Protein AF-A0A7W0LN72-F1 (afdb_monomer_lite)

Radius of gyration: 15.33 Å; chains: 1; bounding box: 41×27×36 Å

Sequence (151 aa):
MDETSARDAVAANPHWYHSIEVAPGVVTPGQVDLRPTAGRLLPARMELVRALDVGTFDGFWAFEMERRGAEVVAIDVPALGAAEWPPVSRARLEAQAAEWDMELGRGFGIASALLGSEVDRVESDVYELSAEALSGPVAVAFSGAILLHLR

Secondary structure (DSSP, 8-state):
--HHHHHHHHHTSS--SB--EEETTEE---SB--HHHHHHHS-S--TT-EEEEES-TT-HHHHHHHHTT-EEEEEE-SSGGGS---TTTHHHHHHHHHHTT--TTHHHHHHHHHHT---EEEE--GGG--TTTTTS--SEEEESSGGGG--

Foldseek 3Di:
DDPVVLQVLLVVQLAAQEFDCLDVVDTRPHPDYCPVVCPVPDDQAQAPFEEEEEQQFLNRNVVSNVVRHYAYEYEHAQFPVPFQDDPVCVVVVVVVCVVSVPGGPSNNVSSCVSNVHPHHYARDDPVRDDLVSRVHDGPYYDYDPRVVRDD

Structure (mmCIF, N/CA/C/O backbone):
data_AF-A0A7W0LN72-F1
#
_entry.id   AF-A0A7W0LN72-F1
#
loop_
_atom_site.group_PDB
_atom_site.id
_atom_site.type_symbol
_atom_site.label_atom_id
_atom_site.label_alt_id
_atom_site.label_comp_id
_atom_site.label_asym_id
_atom_site.label_entity_id
_atom_site.label_seq_id
_atom_site.pdbx_PDB_ins_code
_atom_site.Cartn_x
_atom_site.Cartn_y
_atom_site.Cartn_z
_atom_site.occupancy
_atom_site.B_iso_or_equiv
_atom_site.auth_seq_id
_atom_site.auth_comp_id
_atom_site.auth_asym_id
_atom_site.auth_atom_id
_atom_site.pdbx_PDB_model_num
ATOM 1 N N . MET A 1 1 ? -18.356 7.379 -9.476 1.00 67.38 1 MET A N 1
ATOM 2 C CA . MET A 1 1 ? -17.568 6.860 -10.609 1.00 67.38 1 MET A CA 1
ATOM 3 C C . MET A 1 1 ? -18.322 5.676 -11.193 1.00 67.38 1 MET A C 1
ATOM 5 O O . MET A 1 1 ? -18.947 4.971 -10.408 1.00 67.38 1 MET A O 1
ATOM 9 N N . ASP A 1 2 ? -18.374 5.514 -12.515 1.00 81.56 2 ASP A N 1
ATOM 10 C CA . ASP A 1 2 ? -19.023 4.347 -13.135 1.00 81.56 2 ASP A CA 1
ATOM 11 C C . ASP A 1 2 ? -18.027 3.182 -13.305 1.00 81.56 2 ASP A C 1
ATOM 13 O O . ASP A 1 2 ? -16.822 3.351 -13.131 1.00 81.56 2 ASP A O 1
ATOM 17 N N . GLU A 1 3 ? -18.519 1.973 -13.583 1.00 81.25 3 GLU A N 1
ATOM 18 C CA . GLU A 1 3 ? -17.675 0.769 -13.645 1.00 81.25 3 GLU A CA 1
ATOM 19 C C . GLU A 1 3 ? -16.607 0.844 -14.752 1.00 81.25 3 GLU A C 1
ATOM 21 O O . GLU A 1 3 ? -15.468 0.422 -14.550 1.00 81.25 3 GLU A O 1
ATOM 26 N N . THR A 1 4 ? -16.960 1.400 -15.915 1.00 83.94 4 THR A N 1
ATOM 27 C CA . THR A 1 4 ? -16.054 1.530 -17.063 1.00 83.94 4 THR A CA 1
ATOM 28 C C . THR A 1 4 ? -14.873 2.436 -16.727 1.00 83.94 4 THR A C 1
ATOM 30 O O . THR A 1 4 ? -13.729 2.042 -16.932 1.00 83.94 4 THR A O 1
ATOM 33 N N . SER A 1 5 ? -15.128 3.596 -16.114 1.00 91.50 5 SER A N 1
ATOM 34 C CA . SER A 1 5 ? -14.063 4.514 -15.691 1.00 91.50 5 SER A CA 1
ATOM 35 C C . SER A 1 5 ? -13.136 3.911 -14.630 1.00 91.50 5 SER A C 1
ATOM 37 O O . SER A 1 5 ? -11.928 4.143 -14.679 1.00 91.50 5 SER A O 1
ATOM 39 N N . ALA A 1 6 ? -13.656 3.075 -13.724 1.00 94.25 6 ALA A N 1
ATOM 40 C CA . ALA A 1 6 ? -12.819 2.347 -12.770 1.00 94.25 6 ALA A CA 1
ATOM 41 C C . ALA A 1 6 ? -11.910 1.317 -13.464 1.00 94.25 6 ALA A C 1
ATOM 43 O O . ALA A 1 6 ? -10.727 1.218 -13.141 1.00 94.25 6 ALA A O 1
ATOM 44 N N . ARG A 1 7 ? -12.430 0.568 -14.446 1.00 96.38 7 ARG A N 1
ATOM 45 C CA . ARG A 1 7 ? -11.636 -0.404 -15.219 1.00 96.38 7 ARG A CA 1
ATOM 46 C C . ARG A 1 7 ? -10.550 0.273 -16.055 1.00 96.38 7 ARG A C 1
ATOM 48 O O . ARG A 1 7 ? -9.428 -0.229 -16.088 1.00 96.38 7 ARG A O 1
ATOM 55 N N . ASP A 1 8 ? -10.858 1.413 -16.665 1.00 96.62 8 ASP A N 1
ATOM 56 C CA . ASP A 1 8 ? -9.890 2.194 -17.440 1.00 96.62 8 ASP A CA 1
ATOM 57 C C . ASP A 1 8 ? -8.760 2.731 -16.548 1.00 96.62 8 ASP A C 1
ATOM 59 O O . ASP A 1 8 ? -7.586 2.639 -16.908 1.00 96.62 8 ASP A O 1
ATOM 63 N N . ALA A 1 9 ? -9.089 3.218 -15.346 1.00 97.31 9 ALA A N 1
ATOM 64 C CA . ALA A 1 9 ? -8.090 3.645 -14.368 1.00 97.31 9 ALA A CA 1
ATOM 65 C C . ALA A 1 9 ? -7.197 2.479 -13.911 1.00 97.31 9 ALA A C 1
ATOM 67 O O . ALA A 1 9 ? -5.978 2.623 -13.855 1.00 97.31 9 ALA A O 1
ATOM 68 N N . VAL A 1 10 ? -7.776 1.301 -13.649 1.00 97.94 10 VAL A N 1
ATOM 69 C CA . VAL A 1 10 ? -7.008 0.089 -13.311 1.00 97.94 10 VAL A CA 1
ATOM 70 C C . VAL A 1 10 ? -6.050 -0.303 -14.440 1.00 97.94 10 VAL A C 1
ATOM 72 O O . VAL A 1 10 ? -4.910 -0.677 -14.162 1.00 97.94 10 VAL A O 1
ATOM 75 N N . ALA A 1 11 ? -6.480 -0.186 -15.700 1.00 97.12 11 ALA A N 1
ATOM 76 C CA . ALA A 1 11 ? -5.662 -0.500 -16.871 1.00 97.12 11 ALA A CA 1
ATOM 77 C C . ALA A 1 11 ? -4.500 0.488 -17.100 1.00 97.12 11 ALA A C 1
ATOM 79 O O . ALA A 1 11 ? -3.545 0.145 -17.794 1.00 97.12 11 ALA A O 1
ATOM 80 N N . ALA A 1 12 ? -4.548 1.687 -16.507 1.00 96.38 12 ALA A N 1
ATOM 81 C CA . ALA A 1 12 ? -3.464 2.668 -16.588 1.00 96.38 12 ALA A CA 1
ATOM 82 C C . ALA A 1 12 ? -2.216 2.264 -15.778 1.00 96.38 12 ALA A C 1
ATOM 84 O O . ALA A 1 12 ? -1.132 2.805 -16.007 1.00 96.38 12 ALA A O 1
ATOM 85 N N . ASN A 1 13 ? -2.344 1.310 -14.850 1.00 97.25 13 ASN A N 1
ATOM 86 C CA . ASN A 1 13 ? -1.203 0.693 -14.185 1.00 97.25 13 ASN A CA 1
ATOM 87 C C . ASN A 1 13 ? -0.880 -0.662 -14.846 1.00 97.25 13 ASN A C 1
ATOM 89 O O . ASN A 1 13 ? -1.654 -1.610 -14.689 1.00 97.25 13 ASN A O 1
ATOM 93 N N . PRO A 1 14 ? 0.248 -0.780 -15.573 1.00 95.44 14 PRO A N 1
ATOM 94 C CA . PRO A 1 14 ? 0.592 -1.989 -16.320 1.00 95.44 14 PRO A CA 1
ATOM 95 C C . PRO A 1 14 ? 0.927 -3.175 -15.410 1.00 95.44 14 PRO A C 1
ATOM 97 O O . PRO A 1 14 ? 0.803 -4.324 -15.837 1.00 95.44 14 PRO A O 1
ATOM 100 N N . HIS A 1 15 ? 1.312 -2.914 -14.156 1.00 95.56 15 HIS A N 1
ATOM 101 C CA . HIS A 1 15 ? 1.675 -3.948 -13.200 1.00 95.56 15 HIS A CA 1
ATOM 102 C C . HIS A 1 15 ? 1.031 -3.726 -11.829 1.00 95.56 15 HIS A C 1
ATOM 104 O O . HIS A 1 15 ? 1.411 -2.824 -11.086 1.00 95.56 15 HIS A O 1
ATOM 110 N N . TRP A 1 16 ? 0.151 -4.646 -11.435 1.00 97.50 16 TRP A N 1
ATOM 111 C CA . TRP A 1 16 ? -0.395 -4.735 -10.081 1.00 97.50 16 TRP A CA 1
ATOM 112 C C . TRP A 1 16 ? 0.250 -5.893 -9.316 1.00 97.50 16 TRP A C 1
ATOM 114 O O . TRP A 1 16 ? 0.266 -7.034 -9.780 1.00 97.50 16 TRP A O 1
ATOM 124 N N . TYR A 1 17 ? 0.745 -5.623 -8.115 1.00 95.44 17 TYR A N 1
ATOM 125 C CA . TYR A 1 17 ? 1.192 -6.651 -7.181 1.00 95.44 17 TYR A CA 1
ATOM 126 C C . TYR A 1 17 ? 0.031 -7.163 -6.325 1.00 95.44 17 TYR A C 1
ATOM 128 O O . TYR A 1 17 ? -0.142 -8.373 -6.194 1.00 95.44 17 TYR A O 1
ATOM 136 N N . HIS A 1 18 ? -0.813 -6.273 -5.802 1.00 97.50 18 HIS A N 1
ATOM 137 C CA . HIS A 1 18 ? -1.950 -6.640 -4.959 1.00 97.50 18 HIS A CA 1
ATOM 138 C C . HIS A 1 18 ? -3.269 -6.699 -5.733 1.00 97.50 18 HIS A C 1
ATOM 140 O O . HIS A 1 18 ? -3.583 -5.807 -6.521 1.00 97.50 18 HIS A O 1
ATOM 146 N N . SER A 1 19 ? -4.076 -7.730 -5.464 1.00 98.50 19 SER A N 1
ATOM 147 C CA . SER A 1 19 ? -5.497 -7.752 -5.834 1.00 98.50 19 SER A CA 1
ATOM 148 C C . SER A 1 19 ? -6.308 -6.938 -4.821 1.00 98.50 19 SER A C 1
ATOM 150 O O . SER A 1 19 ? -6.434 -7.327 -3.659 1.00 98.50 19 SER A O 1
ATOM 152 N N . ILE A 1 20 ? -6.876 -5.821 -5.267 1.00 98.44 20 ILE A N 1
ATOM 153 C CA . ILE A 1 20 ? -7.644 -4.860 -4.471 1.00 98.44 20 ILE A CA 1
ATOM 154 C C . ILE A 1 20 ? -8.989 -4.664 -5.168 1.00 98.44 20 ILE A C 1
ATOM 156 O O . ILE A 1 20 ? -9.035 -4.403 -6.369 1.00 98.44 20 ILE A O 1
ATOM 160 N N . GLU A 1 21 ? -10.095 -4.810 -4.437 1.00 97.75 21 GLU A N 1
ATOM 161 C CA . GLU A 1 21 ? -11.405 -4.404 -4.952 1.00 97.75 21 GLU A CA 1
ATOM 162 C C . GLU A 1 21 ? -11.538 -2.888 -4.792 1.00 97.75 21 GLU A C 1
ATOM 164 O O . GLU A 1 21 ? -11.657 -2.392 -3.677 1.00 97.75 21 GLU A O 1
ATOM 169 N N . VAL A 1 22 ? -11.459 -2.165 -5.907 1.00 97.56 22 VAL A N 1
ATOM 170 C CA . VAL A 1 22 ? -11.386 -0.692 -5.955 1.00 97.56 22 VAL A CA 1
ATOM 171 C C . VAL A 1 22 ? -12.730 -0.037 -6.281 1.00 97.56 22 VAL A C 1
ATOM 173 O O . VAL A 1 22 ? -12.903 1.163 -6.107 1.00 97.56 22 VAL A O 1
ATOM 176 N N . ALA A 1 23 ? -13.693 -0.829 -6.748 1.00 95.75 23 ALA A N 1
ATOM 177 C CA . ALA A 1 23 ? -15.101 -0.479 -6.908 1.00 95.75 23 ALA A CA 1
ATOM 178 C C . ALA A 1 23 ? -15.925 -1.783 -6.906 1.00 95.75 23 ALA A C 1
ATOM 180 O O . ALA A 1 23 ? -15.338 -2.850 -7.108 1.00 95.75 23 ALA A O 1
ATOM 181 N N . PRO A 1 24 ? -17.260 -1.747 -6.720 1.00 93.75 24 PRO A N 1
ATOM 182 C CA . PRO A 1 24 ? -18.079 -2.959 -6.707 1.00 93.75 24 PRO A CA 1
ATOM 183 C C . PRO A 1 24 ? -17.842 -3.845 -7.940 1.00 93.75 24 PRO A C 1
ATOM 185 O O . PRO A 1 24 ? -18.154 -3.451 -9.062 1.00 93.75 24 PRO A O 1
ATOM 188 N N . GLY A 1 25 ? -17.271 -5.037 -7.738 1.00 94.50 25 GLY A N 1
ATOM 189 C CA . GLY A 1 25 ? -16.974 -5.985 -8.821 1.00 94.50 25 GLY A CA 1
ATOM 190 C C . GLY A 1 25 ? -15.777 -5.624 -9.718 1.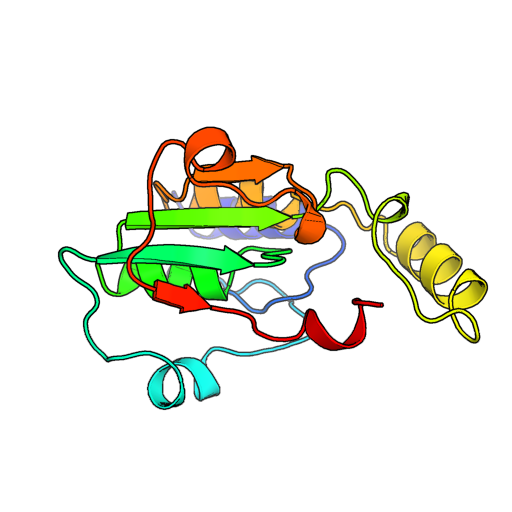00 94.50 25 GLY A C 1
ATOM 191 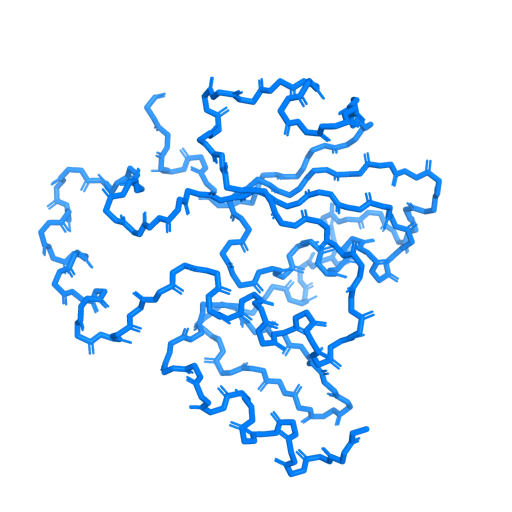O O . GLY A 1 25 ? -15.513 -6.329 -10.700 1.00 94.50 25 GLY A O 1
ATOM 192 N N . VAL A 1 26 ? -15.028 -4.567 -9.394 1.00 97.56 26 VAL A N 1
ATOM 193 C CA . VAL A 1 26 ? -13.793 -4.172 -10.086 1.00 97.56 26 VAL A CA 1
ATOM 194 C C . VAL A 1 26 ? -12.609 -4.455 -9.176 1.00 97.56 26 VAL A C 1
ATOM 196 O O . VAL A 1 26 ? -12.385 -3.774 -8.177 1.00 97.56 26 VAL A O 1
ATOM 199 N N . VAL A 1 27 ? -11.842 -5.476 -9.544 1.00 98.31 27 VAL A N 1
ATOM 200 C CA . VAL A 1 27 ? -10.659 -5.924 -8.809 1.00 98.31 27 VAL A CA 1
ATOM 201 C C . VAL A 1 27 ? -9.432 -5.696 -9.679 1.00 98.31 27 VAL A C 1
ATOM 203 O O . VAL A 1 27 ? -9.447 -6.031 -10.866 1.00 98.31 27 VAL A O 1
ATOM 206 N N . THR A 1 28 ? -8.378 -5.135 -9.096 1.00 98.44 28 THR A N 1
ATOM 207 C CA . THR A 1 28 ? -7.087 -4.988 -9.772 1.00 98.44 28 THR A CA 1
ATOM 208 C C . THR A 1 28 ? -6.503 -6.368 -10.109 1.00 98.44 28 THR A C 1
ATOM 210 O O . THR A 1 28 ? -6.651 -7.310 -9.325 1.00 98.44 28 THR A O 1
ATOM 213 N N . PRO A 1 29 ? -5.835 -6.538 -11.264 1.00 97.56 29 PRO A N 1
ATOM 214 C CA . PRO A 1 29 ? -5.286 -7.824 -11.698 1.00 97.56 29 PRO A CA 1
ATOM 215 C C . PRO A 1 29 ? -3.956 -8.149 -10.992 1.00 97.56 29 PRO A C 1
ATOM 217 O O . PRO A 1 29 ? -2.936 -8.377 -11.639 1.00 97.56 29 PRO A O 1
ATOM 220 N N . GLY A 1 30 ? -3.948 -8.122 -9.658 1.00 96.88 30 GLY A N 1
ATOM 221 C CA . GLY A 1 30 ? -2.739 -8.285 -8.861 1.00 96.88 30 GLY A CA 1
ATOM 222 C C . GLY A 1 30 ? -2.197 -9.711 -8.827 1.00 96.88 30 GLY A C 1
ATOM 223 O O . GLY A 1 30 ? -2.954 -10.680 -8.800 1.00 96.88 30 GLY A O 1
ATOM 224 N N . GLN A 1 31 ? -0.874 -9.839 -8.748 1.00 95.38 31 GLN A N 1
ATOM 225 C CA . GLN A 1 31 ? -0.171 -11.121 -8.607 1.00 95.38 31 GLN A CA 1
ATOM 226 C C . GLN A 1 31 ? -0.492 -11.860 -7.297 1.00 95.38 31 GLN A C 1
ATOM 228 O O . GLN A 1 31 ? -0.448 -13.091 -7.251 1.00 95.38 31 GLN A O 1
ATOM 233 N N . VAL A 1 32 ? -0.799 -11.119 -6.229 1.00 95.25 32 VAL A N 1
ATOM 234 C CA . VAL A 1 32 ? -1.052 -11.644 -4.885 1.00 95.25 32 VAL A CA 1
ATOM 235 C C . VAL A 1 32 ? -2.433 -11.203 -4.406 1.00 95.25 32 VAL A C 1
ATOM 237 O O . VAL A 1 32 ? -2.729 -10.011 -4.316 1.00 95.25 32 VAL A O 1
ATOM 240 N N . ASP A 1 33 ? -3.280 -12.172 -4.052 1.00 97.44 33 ASP A N 1
ATOM 241 C CA . ASP A 1 33 ? -4.585 -11.916 -3.441 1.00 97.44 33 ASP A CA 1
ATOM 242 C C . ASP A 1 33 ? -4.545 -12.149 -1.928 1.00 97.44 33 ASP A C 1
ATOM 244 O O . ASP A 1 33 ? -4.511 -13.282 -1.442 1.00 97.44 33 ASP A O 1
ATOM 248 N N . LEU A 1 34 ? -4.547 -11.048 -1.178 1.00 96.62 34 LEU A N 1
ATOM 249 C CA . LEU A 1 34 ? -4.464 -11.041 0.281 1.00 96.62 34 LEU A CA 1
ATOM 250 C C . LEU A 1 34 ? -5.838 -10.902 0.960 1.00 96.62 34 LEU A C 1
ATOM 252 O O . LEU A 1 34 ? -5.941 -11.100 2.176 1.00 96.62 34 LEU A O 1
ATOM 256 N N . ARG A 1 35 ? -6.913 -10.648 0.195 1.00 96.81 35 ARG A N 1
ATOM 257 C CA . ARG A 1 35 ? -8.288 -10.486 0.713 1.00 96.81 35 ARG A CA 1
ATOM 258 C C . ARG A 1 35 ? -8.750 -11.674 1.565 1.00 96.81 35 ARG A C 1
ATOM 260 O O . ARG A 1 35 ? -9.281 -11.434 2.652 1.00 96.81 35 ARG A O 1
ATOM 267 N N . PRO A 1 36 ? -8.503 -12.947 1.182 1.00 96.94 36 PRO A N 1
ATOM 268 C CA . PRO A 1 36 ? -8.905 -14.096 2.000 1.00 96.94 36 PRO A CA 1
ATOM 269 C C . PRO A 1 36 ? -8.168 -14.186 3.345 1.00 96.94 36 PRO A C 1
ATOM 271 O O . PRO A 1 36 ? -8.645 -14.834 4.281 1.00 96.94 36 PRO A O 1
ATOM 274 N N . THR A 1 37 ? -6.998 -13.554 3.447 1.00 95.38 37 THR A N 1
ATOM 275 C CA . THR A 1 37 ? -6.120 -13.617 4.621 1.00 95.38 37 THR A CA 1
ATOM 276 C C . THR A 1 37 ? -6.375 -12.462 5.587 1.00 95.38 37 THR A C 1
ATOM 278 O O . THR A 1 37 ? -6.190 -12.625 6.794 1.00 95.38 37 THR A O 1
ATOM 281 N N . ALA A 1 38 ? -6.869 -11.322 5.101 1.00 95.62 3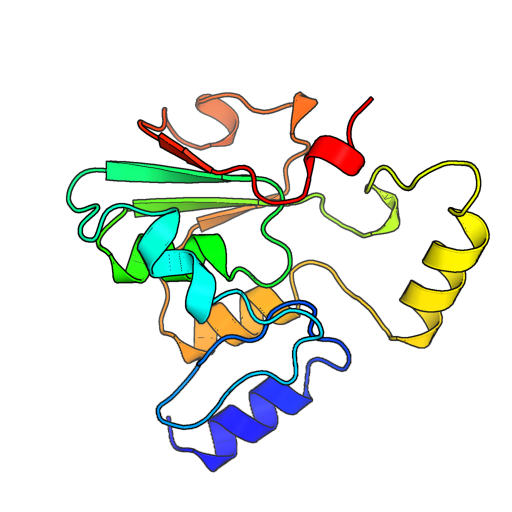8 ALA A N 1
ATOM 282 C CA . ALA A 1 38 ? -7.057 -10.117 5.904 1.00 95.62 38 ALA A CA 1
ATOM 283 C C . ALA A 1 38 ? -7.904 -10.331 7.165 1.00 95.62 38 ALA A C 1
ATOM 285 O O . ALA A 1 38 ? -7.586 -9.807 8.231 1.00 95.62 38 ALA A O 1
ATOM 286 N N . GLY A 1 39 ? -8.972 -11.131 7.089 1.00 95.56 39 GLY A N 1
ATOM 287 C CA . GLY A 1 39 ? -9.817 -11.451 8.248 1.00 95.56 39 GLY A CA 1
ATOM 288 C C . GLY A 1 39 ? -9.107 -12.238 9.359 1.00 95.56 39 GLY A C 1
ATOM 289 O O . GLY A 1 39 ? -9.591 -12.261 10.485 1.00 95.56 39 GLY A O 1
ATOM 290 N N . ARG A 1 40 ? -7.972 -12.881 9.055 1.00 95.44 40 ARG A N 1
ATOM 291 C CA . ARG A 1 40 ? -7.177 -13.663 10.016 1.00 95.44 40 ARG A CA 1
ATOM 292 C C . ARG A 1 40 ? -6.058 -12.852 10.664 1.00 95.44 40 ARG A C 1
ATOM 294 O O . ARG A 1 40 ? -5.636 -13.206 11.758 1.00 95.44 40 ARG A O 1
ATOM 301 N N . LEU A 1 41 ? -5.557 -11.827 9.974 1.00 95.31 41 LEU A N 1
ATOM 302 C CA . LEU A 1 41 ? -4.387 -11.053 10.404 1.00 95.31 41 LEU A CA 1
ATOM 303 C C . LEU A 1 41 ? -4.746 -9.709 11.032 1.00 95.31 41 LEU A C 1
ATOM 305 O O . LEU A 1 41 ? -4.016 -9.238 11.899 1.00 95.31 41 LEU A O 1
ATOM 309 N N . LEU A 1 42 ? -5.861 -9.104 10.624 1.00 95.81 42 LEU A N 1
ATOM 310 C CA . LEU A 1 42 ? -6.305 -7.822 11.157 1.00 95.81 42 LEU A CA 1
ATOM 311 C C . LEU A 1 42 ? -7.536 -7.996 12.059 1.00 95.81 42 LEU A C 1
ATOM 313 O O . LEU A 1 42 ? -8.421 -8.801 11.736 1.00 95.81 42 LEU A O 1
ATOM 317 N N . PRO A 1 43 ? -7.656 -7.213 13.149 1.00 95.31 43 PRO A N 1
ATOM 318 C CA . PRO A 1 43 ? -8.881 -7.131 13.939 1.00 95.31 43 PRO A CA 1
ATOM 319 C C . PRO A 1 43 ? -10.064 -6.706 13.072 1.00 95.31 43 PRO A C 1
ATOM 321 O O . PRO A 1 43 ? -9.903 -5.892 12.170 1.00 95.31 43 PRO A O 1
ATOM 324 N N . ALA A 1 44 ? -11.271 -7.203 13.345 1.00 95.81 44 ALA A N 1
ATOM 325 C CA . ALA A 1 44 ? -12.462 -6.865 12.550 1.00 95.81 44 ALA A CA 1
ATOM 326 C C . ALA A 1 44 ? -12.806 -5.359 12.535 1.00 95.81 44 ALA A C 1
ATOM 328 O O . ALA A 1 44 ? -13.577 -4.920 11.687 1.00 95.81 44 ALA A O 1
ATOM 329 N N . ARG A 1 45 ? -12.263 -4.609 13.496 1.00 97.06 45 ARG A N 1
ATOM 330 C CA . ARG A 1 45 ? -12.535 -3.209 13.799 1.00 97.06 45 ARG A CA 1
ATOM 331 C C . ARG A 1 45 ? -11.257 -2.544 14.291 1.00 97.06 45 ARG A C 1
ATOM 333 O O . ARG A 1 45 ? -10.557 -3.130 15.117 1.00 97.06 45 ARG A O 1
ATOM 340 N N . MET A 1 46 ? -10.951 -1.373 13.755 1.00 97.88 46 MET A N 1
ATOM 341 C CA . MET A 1 46 ? -9.744 -0.597 14.041 1.00 97.88 46 MET A CA 1
ATOM 342 C C . MET A 1 46 ? -10.073 0.891 14.243 1.00 97.88 46 MET A C 1
ATOM 344 O O . MET A 1 46 ? -9.219 1.744 14.033 1.00 97.88 46 MET A O 1
ATOM 348 N N . GLU A 1 47 ? -11.303 1.219 14.648 1.00 97.44 47 GLU A N 1
ATOM 349 C CA . GLU A 1 47 ? -11.698 2.599 14.928 1.00 97.44 47 GLU A CA 1
ATOM 350 C C . GLU A 1 47 ? -10.841 3.209 16.046 1.00 97.44 47 GLU A C 1
ATOM 352 O O . GLU A 1 47 ? -10.473 2.530 17.007 1.00 97.44 47 GLU A O 1
ATOM 357 N N . LEU A 1 48 ? -10.570 4.516 15.947 1.00 94.75 48 LEU A N 1
ATOM 358 C CA . LEU A 1 48 ? -9.762 5.274 16.918 1.00 94.75 48 LEU A CA 1
ATOM 359 C C . LEU A 1 48 ? -8.306 4.781 17.034 1.00 94.75 48 LEU A C 1
ATOM 361 O O . LEU A 1 48 ? -7.624 5.086 18.015 1.00 94.75 48 LEU A O 1
ATOM 365 N N . VAL A 1 49 ? -7.823 4.029 16.042 1.00 96.69 49 VAL A N 1
ATOM 366 C CA . VAL A 1 49 ? -6.435 3.575 15.943 1.00 96.69 49 VAL A CA 1
ATOM 367 C C . VAL A 1 49 ? -5.762 4.297 14.789 1.00 96.69 49 VAL A C 1
ATOM 369 O O . VAL A 1 49 ? -6.256 4.273 13.666 1.00 96.69 49 VAL A O 1
ATOM 372 N N . ARG A 1 50 ? -4.594 4.878 15.065 1.00 98.06 50 ARG A N 1
ATOM 373 C CA . ARG A 1 50 ? -3.666 5.319 14.027 1.00 98.06 50 ARG A CA 1
ATOM 374 C C . ARG A 1 50 ? -2.681 4.196 13.721 1.00 98.06 50 ARG A C 1
ATOM 376 O O . ARG A 1 50 ? -1.952 3.766 14.624 1.00 98.06 50 ARG A O 1
ATOM 383 N N . ALA A 1 51 ? -2.698 3.693 12.496 1.00 98.25 51 ALA A N 1
ATOM 384 C CA . ALA A 1 51 ? -1.932 2.540 12.050 1.00 98.25 51 ALA A CA 1
ATOM 385 C C . ALA A 1 51 ? -0.868 2.926 11.013 1.00 98.25 51 ALA A C 1
ATOM 387 O O . ALA A 1 51 ? -1.037 3.874 10.252 1.00 98.25 51 ALA A O 1
ATOM 388 N N . LEU A 1 52 ? 0.224 2.166 10.987 1.00 98.31 52 LEU A N 1
ATOM 389 C CA . LEU A 1 52 ? 1.276 2.249 9.980 1.00 98.31 52 LEU A CA 1
ATOM 390 C C . LEU A 1 52 ? 1.246 1.000 9.095 1.00 98.31 52 LEU A C 1
ATOM 392 O O . LEU A 1 52 ? 1.301 -0.108 9.627 1.00 98.31 52 LEU A O 1
ATOM 396 N N . ASP A 1 53 ? 1.218 1.170 7.776 1.00 98.06 53 ASP A N 1
ATOM 397 C CA . ASP A 1 53 ? 1.519 0.113 6.804 1.00 98.06 53 ASP A CA 1
ATOM 398 C C . ASP A 1 53 ? 2.948 0.285 6.272 1.00 98.06 53 ASP A C 1
ATOM 400 O O . ASP A 1 53 ? 3.273 1.308 5.668 1.00 98.06 53 ASP A O 1
ATOM 404 N N . VAL A 1 54 ? 3.819 -0.693 6.521 1.00 96.75 54 VAL A N 1
ATOM 405 C CA . VAL A 1 54 ? 5.239 -0.628 6.149 1.00 96.75 54 VAL A CA 1
ATOM 406 C C . VAL A 1 54 ? 5.475 -1.348 4.823 1.00 96.75 54 VAL A C 1
ATOM 408 O O . VAL A 1 54 ? 5.238 -2.553 4.747 1.00 96.75 54 VAL A O 1
ATOM 411 N N . GLY A 1 55 ? 6.000 -0.628 3.823 1.00 94.94 55 GLY A N 1
ATOM 412 C CA . GLY A 1 55 ? 6.252 -1.110 2.456 1.00 94.94 55 GLY A CA 1
ATOM 413 C C . GLY A 1 55 ? 4.953 -1.454 1.737 1.00 94.94 55 GLY A C 1
ATOM 414 O O . GLY A 1 55 ? 4.684 -2.611 1.412 1.00 94.94 55 GLY A O 1
ATOM 415 N N . THR A 1 56 ? 4.120 -0.430 1.561 1.00 96.31 56 THR A N 1
ATOM 416 C CA . THR A 1 56 ? 2.712 -0.565 1.177 1.00 96.31 56 THR A CA 1
ATOM 417 C C . THR A 1 56 ? 2.499 -1.018 -0.273 1.00 96.31 56 THR A C 1
ATOM 419 O O . THR A 1 56 ? 1.476 -1.631 -0.594 1.00 96.31 56 THR A O 1
ATOM 422 N N . PHE A 1 57 ? 3.464 -0.769 -1.162 1.00 95.69 57 PHE A N 1
ATOM 423 C CA . PHE A 1 57 ? 3.386 -1.040 -2.594 1.00 95.69 57 PHE A CA 1
ATOM 424 C C . PHE A 1 57 ? 2.100 -0.464 -3.225 1.00 95.69 57 PHE A C 1
ATOM 426 O O . PHE A 1 57 ? 1.970 0.753 -3.335 1.00 95.69 57 PHE A O 1
ATOM 433 N N . ASP A 1 58 ? 1.129 -1.309 -3.605 1.00 97.12 58 ASP A N 1
ATOM 434 C CA . ASP A 1 58 ? -0.168 -0.874 -4.156 1.00 97.12 58 ASP A CA 1
ATOM 435 C C . ASP A 1 58 ? -1.182 -0.458 -3.079 1.00 97.12 58 ASP A C 1
ATOM 437 O O . ASP A 1 58 ? -2.244 0.042 -3.428 1.00 97.12 58 ASP A O 1
ATOM 441 N N . GLY A 1 59 ? -0.913 -0.698 -1.791 1.00 97.62 59 GLY A N 1
ATOM 442 C CA . GLY A 1 59 ? -1.761 -0.213 -0.697 1.00 97.62 59 GLY A CA 1
ATOM 443 C C . GLY A 1 59 ? -2.729 -1.208 -0.063 1.00 97.62 59 GLY A C 1
ATOM 444 O O . GLY A 1 59 ? -3.568 -0.787 0.725 1.00 97.62 59 GLY A O 1
ATOM 445 N N . PHE A 1 60 ? -2.665 -2.514 -0.368 1.00 98.12 60 PHE A N 1
ATOM 446 C CA . PHE A 1 60 ? -3.691 -3.466 0.095 1.00 98.12 60 PHE A CA 1
ATOM 447 C C . PHE A 1 60 ? -3.930 -3.419 1.611 1.00 98.12 60 PHE A C 1
ATOM 449 O O . PHE A 1 60 ? -5.074 -3.305 2.050 1.00 98.12 60 PHE A O 1
ATOM 456 N N . TRP A 1 61 ? -2.864 -3.518 2.411 1.00 98.19 61 TRP A N 1
ATOM 457 C CA . TRP A 1 61 ? -2.994 -3.525 3.867 1.00 98.19 61 TRP A CA 1
ATOM 458 C C . TRP A 1 61 ? -3.422 -2.165 4.399 1.00 98.19 61 TRP A C 1
ATOM 460 O O . TRP A 1 61 ? -4.289 -2.118 5.271 1.00 98.19 61 TRP A O 1
ATOM 470 N N . ALA A 1 62 ? -2.889 -1.077 3.841 1.00 98.44 62 ALA A N 1
ATOM 471 C CA . ALA A 1 62 ? -3.302 0.269 4.197 1.00 98.44 62 ALA A CA 1
ATOM 472 C C . ALA A 1 62 ? -4.809 0.498 3.990 1.00 98.44 62 ALA A C 1
ATOM 474 O O . ALA A 1 62 ? -5.512 0.848 4.939 1.00 98.44 62 ALA A O 1
ATOM 475 N N . PHE A 1 63 ? -5.331 0.207 2.795 1.00 98.62 63 PHE A N 1
ATOM 476 C CA . PHE A 1 63 ? -6.756 0.375 2.493 1.00 98.62 63 PHE A CA 1
ATOM 477 C C . PHE A 1 63 ? -7.641 -0.587 3.290 1.00 98.62 63 PHE A C 1
ATOM 479 O O . PHE A 1 63 ? -8.748 -0.236 3.688 1.00 98.62 63 PHE A O 1
ATOM 486 N N . GLU A 1 64 ? -7.173 -1.804 3.572 1.00 98.31 64 GLU A N 1
ATOM 487 C CA . GLU A 1 64 ? -7.932 -2.750 4.391 1.00 98.3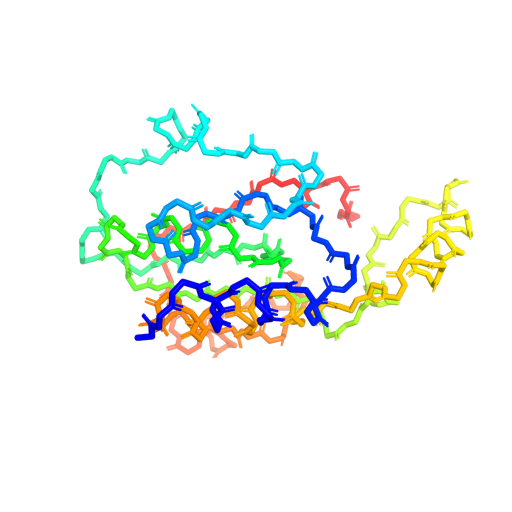1 64 GLU A CA 1
ATOM 488 C C . GLU A 1 64 ? -8.009 -2.319 5.866 1.00 98.31 64 GLU A C 1
ATOM 490 O O . GLU A 1 64 ? -9.038 -2.539 6.510 1.00 98.31 64 GLU A O 1
ATOM 495 N N . MET A 1 65 ? -6.956 -1.699 6.410 1.00 98.50 65 MET A N 1
ATOM 496 C CA . MET A 1 65 ? -6.979 -1.105 7.752 1.00 98.50 65 MET A CA 1
ATOM 497 C C . MET A 1 65 ? -7.893 0.124 7.804 1.00 98.50 65 MET A C 1
ATOM 499 O O . MET A 1 65 ? -8.709 0.234 8.722 1.00 98.50 65 MET A O 1
ATOM 503 N N . GLU A 1 66 ? -7.824 0.997 6.798 1.00 98.62 66 GLU A N 1
ATOM 504 C CA . GLU A 1 66 ? -8.717 2.154 6.660 1.00 98.62 66 GLU A CA 1
ATOM 505 C C . GLU A 1 66 ? -10.186 1.721 6.585 1.00 98.62 66 GLU A C 1
ATOM 507 O O . GLU A 1 66 ? -11.028 2.206 7.338 1.00 98.62 66 GLU A O 1
ATOM 512 N N . ARG A 1 67 ? -10.501 0.717 5.756 1.00 98.00 67 ARG A N 1
ATOM 513 C CA . ARG A 1 67 ? -11.852 0.142 5.637 1.00 98.00 67 ARG A CA 1
ATOM 514 C C . ARG A 1 67 ? -12.385 -0.402 6.970 1.00 98.00 67 ARG A C 1
ATOM 516 O O . ARG A 1 67 ? -13.597 -0.530 7.149 1.00 98.00 67 ARG A O 1
ATOM 523 N N . ARG A 1 68 ? -11.495 -0.748 7.905 1.00 98.06 68 ARG A N 1
ATOM 524 C CA . ARG A 1 68 ? -11.819 -1.203 9.271 1.00 98.06 68 ARG A CA 1
ATOM 525 C C . ARG A 1 68 ? -11.886 -0.061 10.289 1.00 98.06 68 ARG A C 1
ATOM 527 O O . ARG A 1 68 ? -12.168 -0.331 11.455 1.00 98.06 68 ARG A O 1
ATOM 534 N N . GLY A 1 69 ? -11.672 1.180 9.859 1.00 98.19 69 GLY A N 1
ATOM 535 C CA . GLY A 1 69 ? -11.836 2.402 10.643 1.00 98.19 69 GLY A CA 1
ATOM 536 C C . GLY A 1 69 ? -10.545 3.013 11.186 1.00 98.19 69 GLY A C 1
ATOM 537 O O . GLY A 1 69 ? -10.635 3.948 11.982 1.00 98.19 69 GLY A O 1
ATOM 538 N N . ALA A 1 70 ? -9.371 2.500 10.807 1.00 98.50 70 ALA A N 1
ATOM 539 C CA . ALA A 1 70 ? -8.104 3.099 11.218 1.00 98.50 70 ALA A CA 1
ATOM 540 C C . ALA A 1 70 ? -7.823 4.402 10.452 1.00 98.50 70 ALA A C 1
ATOM 542 O O . ALA A 1 70 ? -8.115 4.499 9.264 1.00 98.50 70 ALA A O 1
ATOM 543 N N . GLU A 1 71 ? -7.174 5.361 11.110 1.00 98.56 71 GLU A N 1
ATOM 544 C CA . GLU A 1 71 ? -6.387 6.391 10.422 1.00 98.56 71 GLU A CA 1
ATOM 545 C C . GLU A 1 71 ? -5.067 5.735 10.011 1.00 98.56 71 GLU A C 1
ATOM 547 O O . GLU A 1 71 ? -4.402 5.136 10.858 1.00 98.56 71 GLU A O 1
ATOM 552 N N . VAL A 1 72 ? -4.676 5.795 8.740 1.00 98.62 72 VAL A N 1
ATOM 553 C CA . VAL A 1 72 ? -3.520 5.028 8.260 1.00 98.62 72 VAL A CA 1
ATOM 554 C C . VAL A 1 72 ? -2.491 5.936 7.616 1.00 98.62 72 VAL A C 1
ATOM 556 O O . VAL A 1 72 ? -2.806 6.714 6.720 1.00 98.62 72 VAL A O 1
ATOM 559 N N . VAL A 1 73 ? -1.243 5.762 8.041 1.00 98.38 73 VAL A N 1
ATOM 560 C CA . VAL A 1 73 ? -0.071 6.203 7.289 1.00 98.38 73 VAL A CA 1
ATOM 561 C C . VAL A 1 73 ? 0.529 4.982 6.613 1.00 98.38 73 VAL A C 1
ATOM 563 O O . VAL A 1 73 ? 0.735 3.949 7.249 1.00 98.38 73 VAL A O 1
ATOM 566 N N . ALA A 1 74 ? 0.813 5.083 5.328 1.00 98.00 74 ALA A N 1
ATOM 567 C CA . ALA A 1 74 ? 1.455 4.042 4.551 1.00 98.00 74 ALA A CA 1
ATOM 568 C C . ALA A 1 74 ? 2.819 4.542 4.086 1.00 98.00 74 ALA A C 1
ATOM 570 O O . ALA A 1 74 ? 2.927 5.660 3.590 1.00 98.00 74 ALA A O 1
ATOM 571 N N . ILE A 1 75 ? 3.859 3.725 4.229 1.00 96.81 75 ILE A N 1
ATOM 572 C CA . ILE A 1 75 ? 5.193 4.086 3.751 1.00 96.81 75 ILE A CA 1
ATOM 573 C C . ILE A 1 75 ? 5.669 3.164 2.645 1.00 96.81 75 ILE A C 1
ATOM 575 O O . ILE A 1 75 ? 5.368 1.968 2.631 1.00 96.81 75 ILE A O 1
ATOM 579 N N . ASP A 1 76 ? 6.463 3.721 1.743 1.00 95.19 76 ASP A N 1
ATOM 580 C CA . ASP A 1 76 ? 7.310 2.960 0.836 1.00 95.19 76 ASP A CA 1
ATOM 581 C C . ASP A 1 76 ? 8.513 3.805 0.419 1.00 95.19 76 ASP A C 1
ATOM 583 O O . ASP A 1 76 ? 8.514 5.028 0.570 1.00 95.19 76 ASP A O 1
ATOM 587 N N . VAL A 1 77 ? 9.524 3.165 -0.154 1.00 93.31 77 VAL A N 1
ATOM 588 C CA . VAL A 1 77 ? 10.645 3.880 -0.767 1.00 93.31 77 VAL A CA 1
ATOM 589 C C . VAL A 1 77 ? 10.184 4.614 -2.042 1.00 93.31 77 VAL A C 1
ATOM 591 O O . VAL A 1 77 ? 9.225 4.187 -2.693 1.00 93.31 77 VAL A O 1
ATOM 594 N N . PRO A 1 78 ? 10.857 5.709 -2.451 1.00 87.19 78 PRO A N 1
ATOM 595 C CA . PRO A 1 78 ? 10.398 6.544 -3.569 1.00 87.19 78 PRO A CA 1
ATOM 596 C C . PRO A 1 78 ? 10.462 5.844 -4.935 1.00 87.19 78 PRO A C 1
ATOM 598 O O . PRO A 1 78 ? 9.795 6.251 -5.880 1.00 87.19 78 PRO A O 1
ATOM 601 N N . ALA A 1 79 ? 11.286 4.801 -5.076 1.00 87.50 79 ALA A N 1
ATOM 602 C CA . ALA A 1 79 ? 11.443 4.069 -6.328 1.00 87.50 79 ALA A CA 1
ATOM 603 C C . ALA A 1 79 ? 11.973 2.651 -6.094 1.00 87.50 79 ALA A C 1
ATOM 605 O O . ALA A 1 79 ? 12.687 2.393 -5.126 1.00 87.50 79 ALA A O 1
ATOM 606 N N . LEU A 1 80 ? 11.728 1.748 -7.048 1.00 84.56 80 LEU A N 1
ATOM 607 C CA . LEU A 1 80 ? 12.204 0.358 -6.989 1.00 84.56 80 LEU A CA 1
ATOM 608 C C . LEU A 1 80 ? 13.722 0.235 -6.823 1.00 84.56 80 LEU A C 1
ATOM 610 O O . LEU A 1 80 ? 14.195 -0.718 -6.211 1.00 84.56 80 LEU A O 1
ATOM 614 N N . GLY A 1 81 ? 14.495 1.189 -7.350 1.00 83.06 81 GLY A N 1
ATOM 615 C CA . GLY A 1 81 ? 15.953 1.205 -7.204 1.00 83.06 81 GLY A CA 1
ATOM 616 C C . GLY A 1 81 ? 16.429 1.449 -5.767 1.00 83.06 81 GLY A C 1
ATOM 617 O O . GLY A 1 81 ? 17.527 1.020 -5.416 1.00 83.06 81 GLY A O 1
ATOM 618 N N . ALA A 1 82 ? 15.603 2.097 -4.940 1.00 83.88 82 ALA A N 1
ATOM 619 C CA . ALA A 1 82 ? 15.863 2.294 -3.517 1.00 83.88 82 ALA A CA 1
ATOM 620 C C . ALA A 1 82 ? 15.480 1.064 -2.677 1.00 83.88 82 ALA A C 1
ATOM 622 O O . ALA A 1 82 ? 15.930 0.942 -1.543 1.00 83.88 82 ALA A O 1
ATOM 623 N N . ALA A 1 83 ? 14.708 0.122 -3.232 1.00 83.00 83 ALA A N 1
ATOM 624 C CA . ALA A 1 83 ? 14.363 -1.102 -2.528 1.00 83.00 83 ALA A CA 1
ATOM 625 C C . ALA A 1 83 ? 15.580 -2.034 -2.378 1.00 83.00 83 ALA A C 1
ATOM 627 O O . ALA A 1 83 ? 16.447 -2.180 -3.255 1.00 83.00 83 ALA A O 1
ATOM 628 N N . GLU A 1 84 ? 15.632 -2.727 -1.248 1.00 83.94 84 GLU A N 1
ATOM 629 C CA . GLU A 1 84 ? 16.664 -3.707 -0.952 1.00 83.94 84 GLU A CA 1
ATOM 630 C C . GLU A 1 84 ? 16.292 -5.075 -1.559 1.00 83.94 84 GLU A C 1
ATOM 632 O O . GLU A 1 84 ? 15.594 -5.918 -0.994 1.00 83.94 84 GLU A O 1
ATOM 637 N N . TRP A 1 85 ? 16.761 -5.296 -2.789 1.00 80.88 85 TRP A N 1
ATOM 638 C CA . TRP A 1 85 ? 16.606 -6.569 -3.496 1.00 80.88 85 TRP A CA 1
ATOM 639 C C . TRP A 1 85 ? 17.654 -7.606 -3.056 1.00 80.88 85 TRP A C 1
ATOM 641 O O . TRP A 1 85 ? 18.832 -7.241 -2.916 1.00 80.88 85 TRP A O 1
ATOM 651 N N . PRO A 1 86 ? 17.295 -8.906 -2.947 1.00 80.31 86 PRO A N 1
ATOM 652 C CA . PRO A 1 86 ? 18.250 -9.963 -2.619 1.00 80.31 86 PRO A CA 1
ATOM 653 C C . PRO A 1 86 ? 19.430 -9.988 -3.610 1.00 80.31 86 PRO A C 1
ATOM 655 O O . PRO A 1 86 ? 19.193 -10.082 -4.820 1.00 80.31 86 PRO A O 1
ATOM 658 N N . PRO A 1 87 ? 20.701 -9.957 -3.148 1.00 82.31 87 PRO A N 1
ATOM 659 C CA . PRO A 1 87 ? 21.863 -9.781 -4.027 1.00 82.31 87 PRO A CA 1
ATOM 660 C C . PRO A 1 87 ? 21.958 -10.805 -5.162 1.00 82.31 87 PRO A C 1
ATOM 662 O O . PRO A 1 87 ? 22.294 -10.455 -6.289 1.00 82.31 87 PRO A O 1
ATOM 665 N N . VAL A 1 88 ? 21.612 -12.064 -4.878 1.00 84.50 88 VAL A N 1
ATOM 666 C CA . VAL A 1 88 ? 21.700 -13.180 -5.836 1.00 84.50 88 VAL A CA 1
ATOM 667 C C . VAL A 1 88 ? 20.741 -13.007 -7.018 1.00 84.50 88 VAL A C 1
ATOM 669 O O . VAL A 1 88 ? 21.033 -13.459 -8.121 1.00 84.50 88 VAL A O 1
ATOM 672 N N . SER A 1 89 ? 19.599 -12.350 -6.811 1.00 84.44 89 SER A N 1
ATOM 673 C CA . SER A 1 89 ? 18.557 -12.191 -7.830 1.00 84.44 89 SER A CA 1
ATOM 674 C C . SER A 1 89 ? 18.356 -10.754 -8.302 1.00 84.44 89 SER A C 1
ATOM 676 O O . SER A 1 89 ? 17.531 -10.547 -9.188 1.00 84.44 89 SER A O 1
ATOM 678 N N . ARG A 1 90 ? 19.097 -9.779 -7.757 1.00 84.62 90 ARG A N 1
ATOM 679 C CA . ARG A 1 90 ? 18.907 -8.342 -8.009 1.00 84.62 90 ARG A CA 1
ATOM 680 C C . ARG A 1 90 ? 18.829 -7.998 -9.497 1.00 84.62 90 ARG A C 1
ATOM 682 O O . ARG A 1 90 ? 17.793 -7.521 -9.933 1.00 84.62 90 ARG A O 1
ATOM 689 N N . ALA A 1 91 ? 19.853 -8.328 -10.287 1.00 86.94 91 ALA A N 1
ATOM 690 C CA . ALA A 1 91 ? 19.887 -7.973 -11.712 1.00 86.94 91 ALA A CA 1
ATOM 691 C C . ALA A 1 91 ? 18.703 -8.555 -12.509 1.00 86.94 91 ALA A C 1
ATOM 693 O O . ALA A 1 91 ? 18.163 -7.908 -13.402 1.00 86.94 91 ALA A O 1
ATOM 694 N N . ARG A 1 92 ? 18.268 -9.777 -12.166 1.00 89.50 92 ARG A N 1
ATOM 695 C CA . ARG A 1 92 ? 17.095 -10.411 -12.786 1.00 89.50 92 ARG A CA 1
ATOM 696 C C . ARG A 1 92 ? 15.808 -9.675 -12.419 1.00 89.50 92 ARG A C 1
ATOM 698 O O . ARG A 1 92 ? 14.954 -9.497 -13.277 1.00 89.50 92 ARG A O 1
ATOM 705 N N . LEU A 1 93 ? 15.658 -9.302 -11.151 1.00 86.31 93 LEU A N 1
ATOM 706 C CA . LEU A 1 93 ? 14.461 -8.634 -10.648 1.00 86.31 93 LEU A CA 1
ATOM 707 C C . LEU A 1 93 ? 14.365 -7.184 -11.141 1.00 86.31 93 LEU A C 1
ATOM 709 O O . LEU A 1 93 ? 13.281 -6.752 -11.505 1.00 86.31 93 LEU A O 1
ATOM 713 N N . GLU A 1 94 ? 15.490 -6.475 -11.255 1.00 87.81 94 GLU A N 1
ATOM 714 C CA . GLU A 1 94 ? 15.556 -5.139 -11.864 1.00 87.81 94 GLU A CA 1
ATOM 715 C C . GLU A 1 94 ? 15.168 -5.181 -13.352 1.00 87.81 94 GLU A C 1
ATOM 717 O O . GLU A 1 94 ? 14.358 -4.373 -13.801 1.00 87.81 94 GLU A O 1
ATOM 722 N N . ALA A 1 95 ? 15.679 -6.157 -14.113 1.00 88.62 95 ALA A N 1
ATOM 723 C CA . ALA A 1 95 ? 15.296 -6.337 -15.515 1.00 88.62 95 ALA A CA 1
ATOM 724 C C . ALA A 1 95 ? 13.799 -6.652 -15.669 1.00 88.62 95 ALA A C 1
ATOM 726 O O . ALA A 1 95 ? 13.134 -6.089 -16.534 1.00 88.62 95 ALA A O 1
ATOM 727 N N . GLN A 1 96 ? 13.265 -7.513 -14.800 1.00 88.00 96 GLN A N 1
ATOM 728 C CA . GLN A 1 96 ? 11.848 -7.866 -14.779 1.00 88.00 96 GLN A CA 1
ATOM 729 C C . GLN A 1 96 ? 10.957 -6.672 -14.404 1.00 88.00 96 GLN A C 1
ATOM 731 O O . GLN A 1 96 ? 9.928 -6.455 -15.034 1.00 88.00 96 GLN A O 1
ATOM 736 N N . ALA A 1 97 ? 11.362 -5.869 -13.419 1.00 88.75 97 ALA A N 1
AT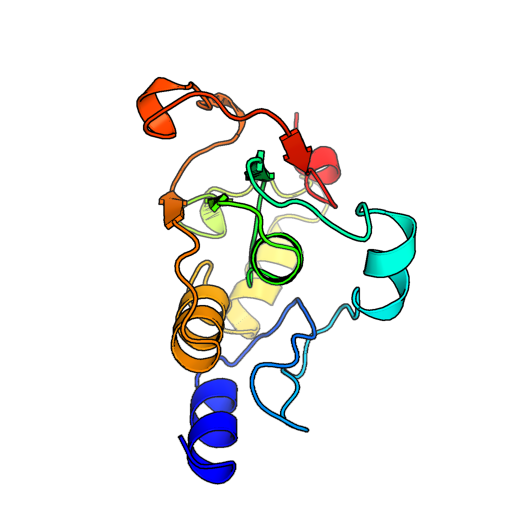OM 737 C CA . ALA A 1 97 ? 10.656 -4.648 -13.046 1.00 88.75 97 ALA A CA 1
ATOM 738 C C . ALA A 1 97 ? 10.595 -3.635 -14.199 1.00 88.75 97 ALA A C 1
ATOM 740 O O . ALA A 1 97 ? 9.546 -3.037 -14.429 1.00 88.75 97 ALA A O 1
ATOM 741 N N . ALA A 1 98 ? 11.694 -3.479 -14.945 1.00 89.44 98 ALA A N 1
ATOM 742 C CA . ALA A 1 98 ? 11.736 -2.616 -16.122 1.00 89.44 98 ALA A CA 1
ATOM 743 C C . ALA A 1 98 ? 10.859 -3.149 -17.268 1.00 89.44 98 ALA A C 1
ATOM 745 O O . ALA A 1 98 ? 10.149 -2.375 -17.902 1.00 89.44 98 ALA A O 1
ATOM 746 N N . GLU A 1 99 ? 10.873 -4.463 -17.520 1.00 91.88 99 GLU A N 1
ATOM 747 C CA . GLU A 1 99 ? 10.006 -5.106 -18.520 1.00 91.88 99 GLU A CA 1
ATOM 748 C C . GLU A 1 99 ? 8.517 -4.901 -18.207 1.00 91.88 99 GLU A C 1
ATOM 750 O O . GLU A 1 99 ? 7.707 -4.723 -19.115 1.00 91.88 99 GLU A O 1
ATOM 755 N N . TRP A 1 100 ? 8.161 -4.897 -16.923 1.00 90.56 100 TRP A N 1
ATOM 756 C CA . TRP A 1 100 ? 6.791 -4.706 -16.453 1.00 90.56 100 TRP A CA 1
ATOM 757 C C . TRP A 1 100 ? 6.362 -3.241 -16.296 1.00 90.56 100 TRP A C 1
ATOM 759 O O . TRP A 1 100 ? 5.232 -3.010 -15.871 1.00 90.56 100 TRP A O 1
ATOM 769 N N . ASP A 1 101 ? 7.223 -2.268 -16.625 1.00 91.62 101 ASP A N 1
ATOM 770 C CA . ASP A 1 101 ? 6.994 -0.833 -16.362 1.00 91.62 101 ASP A CA 1
ATOM 771 C C . ASP A 1 101 ? 6.511 -0.588 -14.919 1.00 91.62 101 ASP A C 1
ATOM 773 O O . ASP A 1 101 ? 5.535 0.116 -14.655 1.00 91.62 101 ASP A O 1
ATOM 777 N N . MET A 1 102 ? 7.159 -1.265 -13.967 1.00 92.06 102 MET A N 1
ATOM 778 C CA . MET A 1 102 ? 6.764 -1.219 -12.568 1.00 92.06 102 MET A CA 1
ATOM 779 C C . MET A 1 102 ? 7.186 0.115 -11.944 1.00 92.06 102 MET A C 1
ATOM 781 O O . MET A 1 102 ? 8.354 0.505 -11.992 1.00 92.06 102 MET A O 1
ATOM 785 N N . GLU A 1 103 ? 6.238 0.785 -11.296 1.00 92.69 103 GLU A N 1
ATOM 786 C CA . GLU A 1 103 ? 6.448 2.061 -10.618 1.00 92.69 103 GLU A CA 1
ATOM 787 C C . GLU A 1 103 ? 5.802 2.020 -9.230 1.00 92.69 103 GLU A C 1
ATOM 789 O O . GLU A 1 103 ? 4.592 1.810 -9.102 1.00 92.69 103 GLU A O 1
ATOM 794 N N . LEU A 1 104 ? 6.608 2.228 -8.182 1.00 91.81 104 LEU A N 1
ATOM 795 C CA . LEU A 1 104 ? 6.086 2.332 -6.819 1.00 91.81 104 LEU A CA 1
ATOM 796 C C . LEU A 1 104 ? 5.193 3.563 -6.695 1.00 91.81 104 LEU A C 1
ATOM 798 O O . LEU A 1 104 ? 5.522 4.636 -7.185 1.00 91.81 104 LEU A O 1
ATOM 802 N N . GLY A 1 105 ? 4.058 3.408 -6.020 1.00 94.12 105 GLY A N 1
ATOM 803 C CA . GLY A 1 105 ? 3.104 4.494 -5.812 1.00 94.12 105 GLY A CA 1
ATOM 804 C C . GLY A 1 105 ? 2.102 4.702 -6.952 1.00 94.12 105 GLY A C 1
ATOM 805 O O . GLY A 1 105 ? 1.013 5.200 -6.672 1.00 94.12 105 GLY A O 1
ATOM 806 N N . ARG A 1 106 ? 2.372 4.259 -8.193 1.00 96.56 106 ARG A N 1
ATOM 807 C CA . ARG A 1 106 ? 1.406 4.386 -9.308 1.00 96.56 106 ARG A CA 1
ATOM 808 C C . ARG A 1 106 ? 0.107 3.629 -9.012 1.00 96.56 106 ARG A C 1
ATOM 810 O O . ARG A 1 106 ? -0.975 4.217 -9.041 1.00 96.56 106 ARG A O 1
ATOM 817 N N . GLY A 1 107 ? 0.213 2.339 -8.682 1.00 97.56 107 GLY A N 1
ATOM 818 C CA . GLY A 1 107 ? -0.931 1.499 -8.310 1.00 97.56 107 GLY A CA 1
ATOM 819 C C . GLY A 1 107 ? -1.655 2.011 -7.062 1.00 97.56 107 GLY A C 1
ATOM 820 O O . GLY A 1 107 ? -2.881 2.120 -7.066 1.00 97.56 107 GLY A O 1
ATOM 821 N N . PHE A 1 108 ? -0.898 2.430 -6.040 1.00 98.31 108 PHE A N 1
ATOM 822 C CA . PHE A 1 108 ? -1.447 3.046 -4.829 1.00 98.31 108 PHE A CA 1
ATOM 823 C C . PHE A 1 108 ? -2.285 4.286 -5.147 1.00 98.31 108 PHE A C 1
ATOM 825 O O . PHE A 1 108 ? -3.420 4.387 -4.693 1.00 98.31 108 PHE A O 1
ATOM 832 N N . GLY A 1 109 ? -1.755 5.221 -5.941 1.00 98.19 109 GLY A N 1
ATOM 833 C CA . GLY A 1 109 ? -2.445 6.466 -6.280 1.00 98.19 109 GLY A CA 1
ATOM 834 C C . GLY A 1 109 ? -3.749 6.220 -7.038 1.00 98.19 109 GLY A C 1
ATOM 835 O O . GLY A 1 109 ? -4.769 6.838 -6.734 1.00 98.19 109 GLY A O 1
ATOM 836 N N . ILE A 1 110 ? -3.744 5.265 -7.974 1.00 98.31 110 ILE A N 1
ATOM 837 C CA . ILE A 1 110 ? -4.958 4.845 -8.685 1.00 98.31 110 ILE A CA 1
ATOM 838 C C . ILE A 1 110 ? -5.965 4.225 -7.712 1.00 98.31 110 ILE A C 1
ATOM 840 O O . ILE A 1 110 ? -7.120 4.644 -7.689 1.00 98.31 110 ILE A O 1
ATOM 844 N N . ALA A 1 111 ? -5.550 3.258 -6.891 1.00 98.50 111 ALA A N 1
ATOM 845 C CA . ALA A 1 111 ? -6.443 2.593 -5.945 1.00 98.50 111 ALA A CA 1
ATOM 846 C C . ALA A 1 111 ? -7.016 3.571 -4.906 1.00 98.50 111 ALA A C 1
ATOM 848 O O . ALA A 1 111 ? -8.224 3.571 -4.684 1.00 98.50 111 ALA A O 1
ATOM 849 N N . SER A 1 112 ? -6.186 4.453 -4.345 1.00 98.56 112 SER A N 1
ATOM 850 C CA . SER A 1 112 ? -6.591 5.501 -3.401 1.00 98.56 112 SER A CA 1
ATOM 851 C C . SER A 1 112 ? -7.660 6.419 -4.005 1.00 98.56 112 SER A C 1
ATOM 853 O O . SER A 1 112 ? -8.714 6.623 -3.398 1.00 98.56 112 SER A O 1
ATOM 855 N N . ALA A 1 113 ? -7.459 6.889 -5.243 1.00 98.12 113 ALA A N 1
ATOM 856 C CA . ALA A 1 113 ? -8.425 7.741 -5.935 1.00 98.12 113 ALA A CA 1
ATOM 857 C C . ALA A 1 113 ? -9.757 7.026 -6.229 1.00 98.12 113 ALA A C 1
ATOM 859 O O . ALA A 1 113 ? -10.821 7.636 -6.120 1.00 98.12 113 ALA A O 1
ATOM 860 N N . LEU A 1 114 ? -9.712 5.742 -6.597 1.00 98.00 114 LEU A N 1
ATOM 861 C CA . LEU A 1 114 ? -10.909 4.934 -6.856 1.00 98.00 114 LEU A CA 1
ATOM 862 C C . LEU A 1 114 ? -11.700 4.641 -5.574 1.00 98.00 114 LEU A C 1
ATOM 864 O O . LEU A 1 114 ? -12.930 4.696 -5.585 1.00 98.00 114 LEU A O 1
ATOM 868 N N . LEU A 1 115 ? -10.992 4.372 -4.476 1.00 97.88 115 LEU A N 1
ATOM 869 C CA . LEU A 1 115 ? -11.566 4.085 -3.162 1.00 97.88 115 LEU A CA 1
ATOM 870 C C . LEU A 1 115 ? -12.054 5.345 -2.430 1.00 97.88 115 LEU A C 1
ATOM 872 O O . LEU A 1 115 ? -12.842 5.225 -1.494 1.00 97.88 115 LEU A O 1
ATOM 876 N N . GLY A 1 116 ? -11.615 6.538 -2.849 1.00 97.81 116 GLY A N 1
ATOM 877 C CA . GLY A 1 116 ? -11.851 7.780 -2.106 1.00 97.81 116 GLY A CA 1
ATOM 878 C C . GLY A 1 116 ? -11.150 7.759 -0.747 1.00 97.81 116 GLY A C 1
ATOM 879 O O . GLY A 1 116 ? -11.717 8.208 0.243 1.00 97.81 116 GLY A O 1
ATOM 880 N N . SER A 1 117 ? -9.960 7.161 -0.721 1.00 98.38 117 SER A N 1
ATOM 881 C CA . SER A 1 117 ? -9.181 6.883 0.480 1.00 98.38 117 SER A CA 1
ATOM 882 C C . SER A 1 117 ? -8.499 8.140 1.028 1.00 98.38 117 SER A C 1
ATOM 884 O O . SER A 1 117 ? -8.042 8.996 0.268 1.00 98.38 117 SER A O 1
ATOM 886 N N . GLU A 1 118 ? -8.405 8.218 2.351 1.00 98.25 118 GLU A N 1
ATOM 887 C CA . GLU A 1 118 ? -7.692 9.230 3.132 1.00 98.25 118 GLU A CA 1
ATOM 888 C C . GLU A 1 118 ? -6.350 8.710 3.684 1.00 98.25 118 GLU A C 1
ATOM 890 O O . GLU A 1 118 ? -5.709 9.405 4.474 1.00 98.25 118 GLU A O 1
ATOM 895 N N . VAL A 1 119 ? -5.893 7.514 3.280 1.00 98.56 119 VAL A N 1
ATOM 896 C CA . VAL A 1 119 ? -4.571 6.999 3.673 1.00 98.56 119 VAL A CA 1
ATOM 897 C C . VAL A 1 119 ? -3.474 7.976 3.244 1.00 98.56 119 VAL A C 1
ATOM 899 O O . VAL A 1 119 ? -3.324 8.284 2.059 1.00 98.56 119 VAL A O 1
ATOM 902 N N . ASP A 1 120 ? -2.647 8.388 4.204 1.00 97.44 120 ASP A N 1
ATOM 903 C CA . ASP A 1 120 ? -1.490 9.244 3.959 1.00 97.44 120 ASP A CA 1
ATOM 904 C C . ASP A 1 120 ? -0.292 8.400 3.506 1.00 97.44 120 ASP A C 1
ATOM 906 O O . ASP A 1 120 ? 0.248 7.610 4.284 1.00 97.44 120 ASP A O 1
ATOM 910 N N . ARG A 1 121 ? 0.122 8.534 2.239 1.00 96.88 121 ARG A N 1
ATOM 911 C CA . ARG A 1 121 ? 1.320 7.857 1.724 1.00 96.88 121 ARG A CA 1
ATOM 912 C C . ARG A 1 121 ? 2.542 8.751 1.882 1.00 96.88 121 ARG A C 1
ATOM 914 O O . ARG A 1 121 ? 2.671 9.759 1.191 1.00 96.88 121 ARG A O 1
ATOM 921 N N . VAL A 1 122 ? 3.496 8.295 2.684 1.00 95.44 122 VAL A N 1
ATOM 922 C CA . VAL A 1 122 ? 4.770 8.972 2.927 1.00 95.44 122 VAL A CA 1
ATOM 923 C C . VAL A 1 122 ? 5.908 8.186 2.280 1.00 95.44 122 VAL A C 1
ATOM 925 O O . VAL A 1 122 ? 6.061 6.986 2.496 1.00 95.44 122 VAL A O 1
ATOM 928 N N . GLU A 1 123 ? 6.737 8.860 1.488 1.00 94.81 123 GLU A N 1
ATOM 929 C CA . GLU A 1 123 ? 7.964 8.254 0.967 1.00 94.81 123 GLU A CA 1
ATOM 930 C C . GLU A 1 123 ? 9.022 8.234 2.065 1.00 94.81 123 GLU A C 1
ATOM 932 O O . GLU A 1 123 ? 9.477 9.282 2.523 1.00 94.81 123 GLU A O 1
ATOM 937 N N . SER A 1 124 ? 9.377 7.041 2.531 1.00 92.69 124 SER A N 1
ATOM 938 C CA . SER A 1 124 ? 10.283 6.864 3.660 1.00 92.69 124 SER A CA 1
ATOM 939 C C . SER A 1 124 ? 10.929 5.487 3.610 1.00 92.69 124 SER A C 1
ATOM 941 O O . SER A 1 124 ? 10.271 4.481 3.335 1.00 92.69 124 SER A O 1
ATOM 943 N N . ASP A 1 125 ? 12.228 5.449 3.893 1.00 91.25 125 ASP A N 1
ATOM 944 C CA . ASP A 1 125 ? 12.916 4.203 4.191 1.00 91.25 125 ASP A CA 1
ATOM 945 C C . ASP A 1 125 ? 12.512 3.719 5.595 1.00 91.25 125 ASP A C 1
ATOM 947 O O . ASP A 1 125 ? 12.445 4.496 6.551 1.00 91.25 125 ASP A O 1
ATOM 951 N N . VAL A 1 126 ? 12.262 2.416 5.740 1.00 91.50 126 VAL A N 1
ATOM 952 C CA . VAL A 1 126 ? 11.899 1.794 7.021 1.00 91.50 126 VAL A CA 1
ATOM 953 C C . VAL A 1 126 ? 12.935 2.048 8.127 1.00 91.50 126 VAL A C 1
ATOM 955 O O . VAL A 1 126 ? 12.573 2.125 9.302 1.00 91.50 126 VAL A O 1
ATOM 958 N N . TYR A 1 127 ? 14.210 2.220 7.771 1.00 90.56 127 TYR A N 1
ATOM 959 C CA . TYR A 1 127 ? 15.295 2.513 8.706 1.00 90.56 127 TYR A CA 1
ATOM 960 C C . TYR A 1 127 ? 15.281 3.961 9.211 1.00 90.56 127 TYR A C 1
ATOM 962 O O . TYR A 1 127 ? 15.897 4.258 10.236 1.00 90.56 127 TYR A O 1
ATOM 970 N N . GLU A 1 128 ? 14.566 4.852 8.525 1.00 89.88 128 GLU A N 1
ATOM 971 C CA . GLU A 1 128 ? 14.435 6.274 8.863 1.00 89.88 128 GLU A CA 1
ATOM 972 C C . GLU A 1 128 ? 13.110 6.594 9.573 1.00 89.88 128 GLU A C 1
ATOM 974 O O . GLU A 1 128 ? 12.818 7.755 9.881 1.00 89.88 128 GLU A O 1
ATOM 979 N N . LEU A 1 129 ? 12.310 5.567 9.878 1.00 90.38 129 LEU A N 1
ATOM 980 C CA . LEU A 1 129 ? 11.035 5.727 10.559 1.00 90.38 129 LEU A CA 1
ATOM 981 C C . LEU A 1 129 ? 11.184 6.444 11.900 1.00 90.38 129 LEU A C 1
ATOM 983 O O . LEU A 1 129 ? 11.859 5.993 12.828 1.00 90.38 129 LEU A O 1
ATOM 987 N N . SER A 1 130 ? 10.445 7.538 12.033 1.00 92.06 130 SER A N 1
ATOM 988 C CA . SER A 1 130 ? 10.293 8.276 13.279 1.00 92.06 130 SER A CA 1
ATOM 989 C C . SER A 1 130 ? 8.876 8.824 13.387 1.00 92.06 130 SER A C 1
ATOM 991 O O . SER A 1 130 ? 8.201 9.037 12.383 1.00 92.06 130 SER A O 1
ATOM 993 N N . ALA A 1 131 ? 8.416 9.093 14.611 1.00 91.31 131 ALA A N 1
ATOM 994 C CA . ALA A 1 131 ? 7.122 9.745 14.805 1.00 91.31 131 ALA A CA 1
ATOM 995 C C . ALA A 1 131 ? 7.062 11.114 14.104 1.00 91.31 131 ALA A C 1
ATOM 997 O O . ALA A 1 131 ? 6.000 11.509 13.651 1.00 91.31 131 ALA A O 1
ATOM 998 N N . GLU A 1 132 ? 8.186 11.824 13.986 1.00 91.88 132 GLU A N 1
ATOM 999 C CA . GLU A 1 132 ? 8.257 13.091 13.252 1.00 91.88 132 GLU A CA 1
ATOM 1000 C C . GLU A 1 132 ? 8.057 12.885 11.746 1.00 91.88 132 GLU A C 1
ATOM 1002 O O . GLU A 1 132 ? 7.193 13.534 11.161 1.00 91.88 132 GLU A O 1
ATOM 1007 N N . ALA A 1 133 ? 8.770 11.928 11.141 1.00 89.31 133 ALA A N 1
ATOM 1008 C CA . ALA A 1 133 ? 8.616 11.589 9.723 1.00 89.31 133 ALA A CA 1
ATOM 1009 C C . ALA A 1 133 ? 7.190 11.124 9.376 1.00 89.31 133 ALA A C 1
ATOM 1011 O O . ALA A 1 133 ? 6.720 11.337 8.264 1.00 89.31 133 ALA A O 1
ATOM 1012 N N . LEU A 1 134 ? 6.491 10.521 10.341 1.00 93.56 134 LEU A N 1
ATOM 1013 C CA . LEU A 1 134 ? 5.113 10.048 10.201 1.00 93.56 134 LEU A CA 1
ATOM 1014 C C . LEU A 1 134 ? 4.061 11.073 10.645 1.00 93.56 134 LEU A C 1
ATOM 1016 O O . LEU A 1 134 ? 2.898 10.704 10.781 1.00 93.56 134 LEU A O 1
ATOM 1020 N N . SER A 1 135 ? 4.427 12.323 10.946 1.00 93.00 135 SER A N 1
ATOM 1021 C CA . SER A 1 135 ? 3.504 13.351 11.469 1.00 93.00 135 SER A CA 1
ATOM 1022 C C . SER A 1 135 ? 2.760 12.957 12.761 1.00 93.00 135 SER A C 1
ATOM 1024 O O . SER A 1 135 ? 1.682 13.466 13.063 1.00 93.00 135 SER A O 1
ATOM 1026 N N . GLY A 1 136 ? 3.329 12.049 13.550 1.00 94.19 136 GLY A N 1
ATOM 1027 C CA . GLY A 1 136 ? 2.822 11.609 14.846 1.00 94.19 136 GLY A CA 1
ATOM 1028 C C . GLY A 1 136 ? 3.148 10.141 15.151 1.00 94.19 136 GLY A C 1
ATOM 1029 O O . GLY A 1 136 ? 3.527 9.380 14.258 1.00 94.19 136 GLY A O 1
ATOM 1030 N N . PRO A 1 137 ? 2.989 9.701 16.413 1.00 95.88 137 PRO A N 1
ATOM 1031 C CA . PRO A 1 137 ? 3.105 8.289 16.763 1.00 95.88 137 PRO A CA 1
ATOM 1032 C C . PRO A 1 137 ? 1.968 7.463 16.143 1.00 95.88 137 PRO A C 1
ATOM 1034 O O . PRO A 1 137 ? 0.903 7.982 15.803 1.00 95.88 137 PRO A O 1
ATOM 1037 N N . VAL A 1 138 ? 2.184 6.154 16.043 1.00 96.69 138 VAL A N 1
ATOM 1038 C CA . VAL A 1 138 ? 1.169 5.168 15.649 1.00 96.69 138 VAL A CA 1
ATOM 1039 C C . VAL A 1 138 ? 0.973 4.162 16.777 1.00 96.69 138 VAL A C 1
ATOM 1041 O O . VAL A 1 138 ? 1.905 3.865 17.524 1.00 96.69 138 VAL A O 1
ATOM 1044 N N . ALA A 1 139 ? -0.244 3.647 16.923 1.00 95.62 139 ALA A N 1
ATOM 1045 C CA . ALA A 1 139 ? -0.570 2.646 17.937 1.00 95.62 139 ALA A CA 1
ATOM 1046 C C . ALA A 1 139 ? -0.340 1.213 17.432 1.00 95.62 139 ALA A C 1
ATOM 1048 O O . ALA A 1 139 ? -0.104 0.305 18.228 1.00 95.62 139 ALA A O 1
ATOM 1049 N N . VAL A 1 140 ? -0.407 1.009 16.114 1.00 94.94 140 VAL A N 1
ATOM 1050 C CA . VAL A 1 140 ? -0.211 -0.286 15.455 1.00 94.94 140 VAL A CA 1
ATOM 1051 C C . VAL A 1 140 ? 0.675 -0.086 14.232 1.00 94.94 140 VAL A C 1
ATOM 1053 O O . VAL A 1 140 ? 0.479 0.863 13.483 1.00 94.94 140 VAL A O 1
ATOM 1056 N N . ALA A 1 141 ? 1.625 -0.990 14.013 1.00 95.19 141 ALA A N 1
ATOM 1057 C CA . ALA A 1 141 ? 2.368 -1.083 12.764 1.00 95.19 141 ALA A CA 1
ATOM 1058 C C . ALA A 1 141 ? 2.163 -2.475 12.166 1.00 95.19 141 ALA A C 1
ATOM 1060 O O . ALA A 1 141 ? 2.294 -3.483 12.866 1.00 95.19 141 ALA A O 1
ATOM 1061 N N . PHE A 1 142 ? 1.832 -2.523 10.882 1.00 95.56 142 PHE A N 1
ATOM 1062 C CA . PHE A 1 142 ? 1.699 -3.739 10.105 1.00 95.56 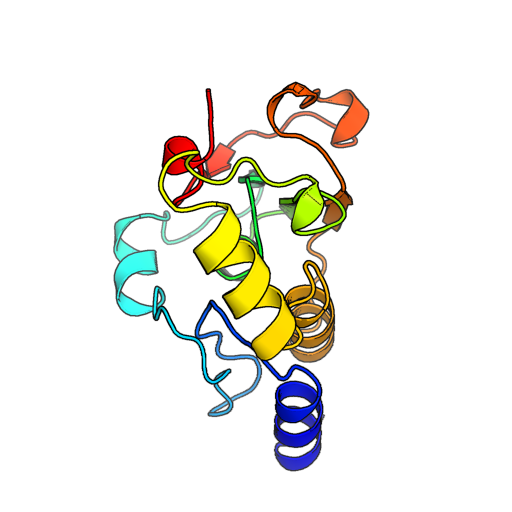142 PHE A CA 1
ATOM 1063 C C . PHE A 1 142 ? 2.880 -3.853 9.139 1.00 95.56 142 PHE A C 1
ATOM 1065 O O . PHE A 1 142 ? 3.198 -2.923 8.404 1.00 95.56 142 PHE A O 1
ATOM 1072 N N . SER A 1 143 ? 3.543 -5.008 9.158 1.00 92.00 143 SER A N 1
ATOM 1073 C CA . SER A 1 143 ? 4.635 -5.348 8.248 1.00 92.00 143 SER A CA 1
ATOM 1074 C C . SER A 1 143 ? 4.319 -6.703 7.629 1.00 92.00 143 SER A C 1
ATOM 1076 O O . SER A 1 143 ? 4.327 -7.724 8.317 1.00 92.00 143 SER A O 1
ATOM 1078 N N . GLY A 1 144 ? 3.955 -6.692 6.346 1.00 81.88 144 GLY A N 1
ATOM 1079 C CA . GLY A 1 144 ? 3.505 -7.883 5.629 1.00 81.88 144 GLY A CA 1
ATOM 1080 C C . GLY A 1 144 ? 4.664 -8.745 5.131 1.00 81.88 144 GLY A C 1
ATOM 1081 O O . GLY A 1 144 ? 5.024 -9.746 5.745 1.00 81.88 144 GLY A O 1
ATOM 1082 N N . ALA A 1 145 ? 5.229 -8.372 3.981 1.00 80.94 145 ALA A N 1
ATOM 1083 C CA . ALA A 1 145 ? 6.253 -9.157 3.283 1.00 80.94 145 ALA A CA 1
ATOM 1084 C C . ALA A 1 145 ? 7.623 -8.459 3.212 1.00 80.94 145 ALA A C 1
ATOM 1086 O O . ALA A 1 145 ? 8.532 -8.942 2.539 1.00 80.94 145 ALA A O 1
ATOM 1087 N N . ILE A 1 146 ? 7.796 -7.342 3.921 1.00 84.50 146 ILE A N 1
ATOM 1088 C CA . ILE A 1 146 ? 8.966 -6.475 3.737 1.00 84.50 146 ILE A CA 1
ATOM 1089 C C . ILE A 1 146 ? 10.218 -6.988 4.447 1.00 84.50 146 ILE A C 1
ATOM 1091 O O . ILE A 1 146 ? 11.321 -6.642 4.056 1.00 84.50 146 ILE A O 1
ATOM 1095 N N . LEU A 1 147 ? 10.076 -7.865 5.447 1.00 80.75 147 LEU A N 1
ATOM 1096 C CA . LEU A 1 147 ? 11.210 -8.383 6.225 1.00 80.75 147 LEU A CA 1
ATOM 1097 C C . LEU A 1 147 ? 12.224 -9.164 5.373 1.00 80.75 147 LEU A C 1
ATOM 1099 O O . LEU A 1 147 ? 13.387 -9.259 5.741 1.00 80.75 147 LEU A O 1
ATOM 1103 N N . LEU A 1 148 ? 11.801 -9.706 4.227 1.00 78.69 148 LEU A N 1
ATOM 1104 C CA . LEU A 1 148 ? 12.690 -10.371 3.265 1.00 78.69 148 LEU A CA 1
ATOM 1105 C C . LEU A 1 148 ? 13.569 -9.386 2.478 1.00 78.69 148 LEU A C 1
ATOM 1107 O O . LEU A 1 148 ? 14.511 -9.804 1.804 1.00 78.69 148 LEU A O 1
ATOM 1111 N N . HIS A 1 149 ? 13.232 -8.102 2.554 1.00 77.81 149 HIS A N 1
ATOM 1112 C CA . HIS A 1 149 ? 13.919 -6.993 1.917 1.00 77.81 149 HIS A CA 1
ATOM 1113 C C . HIS A 1 149 ? 14.760 -6.194 2.908 1.00 77.81 149 HIS A C 1
ATOM 1115 O O . HIS A 1 149 ? 15.318 -5.195 2.506 1.00 77.81 149 HIS A O 1
ATOM 1121 N N . LEU A 1 150 ? 14.863 -6.593 4.176 1.00 80.06 150 LEU A N 1
ATOM 1122 C CA . LEU A 1 150 ? 15.676 -5.874 5.156 1.00 80.06 150 LEU A CA 1
ATOM 1123 C C . LEU A 1 150 ? 17.017 -6.575 5.385 1.00 80.06 150 LEU A C 1
ATOM 1125 O O . LEU A 1 150 ? 17.100 -7.807 5.369 1.00 80.06 150 LEU A O 1
ATOM 1129 N N . ARG A 1 151 ? 18.058 -5.781 5.623 1.00 70.94 151 ARG A N 1
ATOM 1130 C CA . ARG A 1 151 ? 19.350 -6.192 6.188 1.00 70.94 151 ARG A CA 1
ATOM 1131 C C . ARG A 1 151 ? 19.351 -6.233 7.711 1.00 70.94 151 ARG A C 1
ATOM 1133 O O . ARG A 1 151 ? 18.698 -5.360 8.331 1.00 70.94 151 ARG A O 1
#

pLDDT: mean 93.21, std 6.12, range [67.38, 98.62]